Protein AF-A0A382WWP5-F1 (afdb_monomer_lite)

Structure (mmCIF, N/CA/C/O backbone):
data_AF-A0A382WWP5-F1
#
_entry.id   AF-A0A382WWP5-F1
#
loop_
_atom_site.group_PDB
_atom_site.id
_atom_site.type_symbol
_atom_site.label_atom_id
_atom_site.label_alt_id
_atom_site.label_comp_id
_atom_site.label_asym_id
_atom_site.label_entity_id
_atom_site.label_seq_id
_atom_site.pdbx_PDB_ins_code
_atom_site.Cartn_x
_atom_site.Cartn_y
_atom_site.Cartn_z
_atom_site.occupancy
_atom_site.B_iso_or_equiv
_atom_site.auth_seq_id
_atom_site.auth_comp_id
_atom_site.auth_asym_id
_atom_site.auth_atom_id
_atom_site.pdbx_PDB_model_num
ATOM 1 N N . MET A 1 1 ? -13.957 27.763 23.358 1.00 39.28 1 MET A N 1
ATOM 2 C CA . MET A 1 1 ? -13.650 28.057 21.945 1.00 39.28 1 MET A CA 1
ATOM 3 C C . MET A 1 1 ? -12.193 27.669 21.756 1.00 39.28 1 MET A C 1
ATOM 5 O O . MET A 1 1 ? -11.332 28.388 22.238 1.00 39.28 1 MET A O 1
ATOM 9 N N . LEU A 1 2 ? -11.938 26.441 21.296 1.00 45.72 2 LEU A N 1
ATOM 10 C CA . LEU A 1 2 ? -10.580 25.904 21.162 1.00 45.72 2 LEU A CA 1
ATOM 11 C C . LEU A 1 2 ? -9.969 26.423 19.856 1.00 45.72 2 LEU A C 1
ATOM 13 O O . LEU A 1 2 ? -10.671 26.540 18.858 1.00 45.72 2 LEU A O 1
ATOM 17 N N . ASP A 1 3 ? -8.693 26.780 19.931 1.00 49.62 3 ASP A N 1
ATOM 18 C CA . ASP A 1 3 ? -7.895 27.481 18.925 1.00 49.62 3 ASP A CA 1
ATOM 19 C C . ASP A 1 3 ? -7.906 26.779 1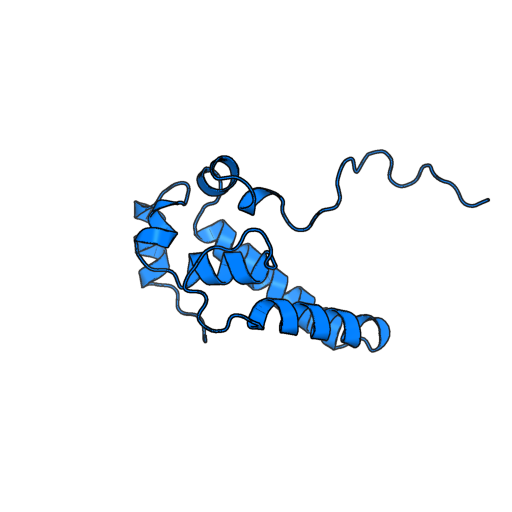7.549 1.00 49.62 3 ASP A C 1
ATOM 21 O O . ASP A 1 3 ? -7.269 25.745 17.347 1.00 49.62 3 ASP A O 1
ATOM 25 N N . ASP A 1 4 ? -8.597 27.386 16.582 1.00 56.72 4 ASP A N 1
ATOM 26 C CA . ASP A 1 4 ? -8.736 26.955 15.176 1.00 56.72 4 ASP A CA 1
ATOM 27 C C . ASP A 1 4 ? -7.485 27.276 14.317 1.00 56.72 4 ASP A C 1
ATOM 29 O O . ASP A 1 4 ? -7.508 27.292 13.090 1.00 56.72 4 ASP A O 1
ATOM 33 N N . LYS A 1 5 ? -6.351 27.580 14.964 1.00 59.97 5 LYS A N 1
ATOM 34 C CA . LYS A 1 5 ? -5.089 27.971 14.305 1.00 59.97 5 LYS A CA 1
ATOM 35 C C . LYS A 1 5 ? -4.069 26.842 14.151 1.00 59.97 5 LYS A C 1
ATOM 37 O O . LYS A 1 5 ? -3.026 27.056 13.541 1.00 59.97 5 LYS A O 1
ATOM 42 N N . SER A 1 6 ? -4.328 25.648 14.681 1.00 58.56 6 SER A N 1
ATOM 43 C CA . SER A 1 6 ? -3.297 24.604 14.816 1.00 58.56 6 SER A CA 1
ATOM 44 C C . SER A 1 6 ? -3.018 23.762 13.558 1.00 58.56 6 SER A C 1
ATOM 46 O O . SER A 1 6 ? -2.099 22.951 13.591 1.00 58.56 6 SER A O 1
ATOM 48 N N . MET A 1 7 ? -3.727 23.965 12.439 1.00 62.12 7 MET A N 1
ATOM 49 C CA . MET A 1 7 ? -3.565 23.142 11.221 1.00 62.12 7 MET A CA 1
ATOM 50 C C . MET A 1 7 ? -3.620 23.921 9.892 1.00 62.12 7 MET A C 1
ATOM 52 O O . MET A 1 7 ? -3.705 23.306 8.836 1.00 62.12 7 MET A O 1
ATOM 56 N N . GLN A 1 8 ? -3.528 25.259 9.898 1.00 62.41 8 GLN A N 1
ATOM 57 C CA . GLN A 1 8 ? -3.634 26.068 8.665 1.00 62.41 8 GLN A CA 1
ATOM 58 C C . GLN A 1 8 ? -2.543 25.788 7.615 1.00 62.41 8 GLN A C 1
ATOM 60 O O . GLN A 1 8 ? -2.737 26.107 6.449 1.00 62.41 8 GLN A O 1
ATOM 65 N N . PHE A 1 9 ? -1.408 25.198 8.006 1.00 67.12 9 PHE A N 1
ATOM 66 C CA . PHE A 1 9 ? -0.337 24.831 7.074 1.00 67.12 9 PHE A CA 1
ATOM 67 C C . PHE A 1 9 ? -0.602 23.515 6.337 1.00 67.12 9 PHE A C 1
ATOM 69 O O . PHE A 1 9 ? 0.012 23.259 5.302 1.00 67.12 9 PHE A O 1
ATOM 76 N N . ILE A 1 10 ? -1.469 22.654 6.880 1.00 59.03 10 ILE A N 1
ATOM 77 C CA . ILE A 1 10 ? -1.809 21.401 6.223 1.00 59.03 10 ILE A CA 1
ATOM 78 C C . ILE A 1 10 ? -2.986 21.674 5.301 1.00 59.03 10 ILE A C 1
ATOM 80 O O . ILE A 1 10 ? -4.143 21.536 5.688 1.00 59.03 10 ILE A O 1
ATOM 84 N N . GLU A 1 11 ? -2.671 22.076 4.071 1.00 61.19 11 GLU A N 1
ATOM 85 C CA . GLU A 1 11 ? -3.680 22.367 3.050 1.00 61.19 11 GLU A CA 1
ATOM 86 C C . GLU A 1 11 ? -4.539 21.128 2.744 1.00 61.19 11 GLU A C 1
ATOM 88 O O . GLU A 1 11 ? -5.728 21.251 2.456 1.00 61.19 11 GLU A O 1
ATOM 93 N N . GLU A 1 12 ? -3.963 19.923 2.855 1.00 56.69 12 GLU A N 1
ATOM 94 C CA . GLU A 1 12 ? -4.622 18.671 2.493 1.00 56.69 12 GLU A CA 1
ATOM 95 C C . GLU A 1 12 ? -4.089 17.458 3.296 1.00 56.69 12 GLU A C 1
ATOM 97 O O . GLU A 1 12 ? -2.975 16.993 3.063 1.00 56.69 12 GLU A O 1
ATOM 102 N N . ILE A 1 13 ? -4.896 16.888 4.209 1.00 56.28 13 ILE A N 1
ATOM 103 C CA . ILE A 1 13 ? -4.661 15.546 4.791 1.00 56.28 13 ILE A CA 1
ATOM 104 C C . ILE A 1 13 ? -5.520 14.544 4.027 1.00 56.28 13 ILE A C 1
ATOM 106 O O . ILE A 1 13 ? -6.701 14.373 4.324 1.00 56.28 13 ILE A O 1
ATOM 110 N N . TYR A 1 14 ? -4.928 13.865 3.050 1.00 55.41 14 TYR A N 1
ATOM 111 C CA . TYR A 1 14 ? -5.548 12.707 2.413 1.00 55.41 14 TYR A CA 1
ATOM 112 C C . TYR A 1 14 ? -4.587 11.527 2.461 1.00 55.41 14 TYR A C 1
ATOM 114 O O . TYR A 1 14 ? -3.370 11.699 2.379 1.00 55.41 14 TYR A O 1
ATOM 122 N N . GLU A 1 15 ? -5.155 10.326 2.537 1.00 56.44 15 GLU A N 1
ATOM 123 C CA . GLU A 1 15 ? -4.486 9.118 2.062 1.00 56.44 15 GLU A CA 1
ATOM 124 C C . GLU A 1 15 ? -3.950 9.411 0.645 1.00 56.44 15 GLU A C 1
ATOM 126 O O . GLU A 1 15 ? -4.649 10.006 -0.182 1.00 56.44 15 GLU A O 1
ATOM 131 N N . ALA A 1 16 ? -2.655 9.163 0.452 1.00 54.62 16 ALA A N 1
ATOM 132 C CA . ALA A 1 16 ? -1.815 9.573 -0.666 1.00 54.62 16 ALA A CA 1
ATOM 133 C C . ALA A 1 16 ? -2.543 9.787 -2.013 1.00 54.62 16 ALA A C 1
ATOM 135 O O . ALA A 1 16 ? -2.698 8.895 -2.845 1.00 54.62 16 ALA A O 1
ATOM 136 N N . ARG A 1 17 ? -2.805 11.060 -2.333 1.00 57.41 17 ARG A N 1
ATOM 137 C CA . ARG A 1 17 ? -3.291 11.532 -3.646 1.00 57.41 17 ARG A CA 1
ATOM 138 C C . ARG A 1 17 ? -2.428 11.125 -4.860 1.00 57.41 17 ARG A C 1
ATOM 140 O O . ARG A 1 17 ? -2.851 11.356 -5.991 1.00 57.41 17 ARG A O 1
ATOM 147 N N . MET A 1 18 ? -1.262 10.499 -4.662 1.00 55.00 18 MET A N 1
ATOM 148 C CA . MET A 1 18 ? -0.353 10.040 -5.725 1.00 55.00 18 MET A CA 1
ATOM 149 C C . MET A 1 18 ? -0.966 8.959 -6.625 1.00 55.00 18 MET A C 1
ATOM 151 O O . MET A 1 18 ? -0.642 8.892 -7.808 1.00 55.00 18 MET A O 1
ATOM 155 N N . THR A 1 19 ? -1.873 8.121 -6.114 1.00 55.16 19 THR A N 1
ATOM 156 C CA . THR A 1 19 ? -2.432 7.011 -6.903 1.00 55.16 19 THR A CA 1
ATOM 157 C C . THR A 1 19 ? -3.624 7.433 -7.772 1.00 55.16 19 THR A C 1
ATOM 159 O O . THR A 1 19 ? -3.919 6.766 -8.764 1.00 55.16 19 THR A O 1
ATOM 162 N N . ARG A 1 20 ? -4.289 8.558 -7.469 1.00 58.59 20 ARG A N 1
ATOM 163 C CA . ARG A 1 20 ? -5.579 8.950 -8.074 1.00 58.59 20 ARG A CA 1
ATOM 164 C C . ARG A 1 20 ? -5.483 9.356 -9.545 1.00 58.59 20 ARG A C 1
ATOM 166 O O . ARG A 1 20 ? -6.399 9.065 -10.308 1.00 58.59 20 ARG A O 1
ATOM 173 N N . ASN A 1 21 ? -4.384 9.980 -9.961 1.00 58.16 21 ASN A N 1
ATOM 174 C CA . ASN A 1 21 ? -4.228 10.513 -11.316 1.00 58.16 21 ASN A CA 1
ATOM 175 C C . ASN A 1 21 ? -3.115 9.759 -12.051 1.00 58.16 21 ASN A C 1
ATOM 177 O O . ASN A 1 21 ? -2.078 9.466 -11.462 1.00 58.16 21 ASN A O 1
ATOM 181 N N . ALA A 1 22 ? -3.288 9.504 -13.352 1.00 59.78 22 ALA A N 1
ATOM 182 C CA . ALA A 1 22 ? -2.267 8.841 -14.174 1.00 59.78 22 ALA A CA 1
ATOM 183 C C . ALA A 1 22 ? -0.894 9.543 -14.096 1.00 59.78 22 ALA A C 1
ATOM 185 O O . ALA A 1 22 ? 0.135 8.882 -14.128 1.00 59.78 22 ALA A O 1
ATOM 186 N N . TYR A 1 23 ? -0.885 10.868 -13.908 1.00 57.59 23 TYR A N 1
ATOM 187 C CA . TYR A 1 23 ? 0.329 11.657 -13.692 1.00 57.59 23 TYR A CA 1
ATOM 188 C C . TYR A 1 23 ? 1.069 11.316 -12.391 1.00 57.59 23 TYR A C 1
ATOM 190 O O . TYR A 1 23 ? 2.284 11.179 -12.421 1.00 57.59 23 TYR A O 1
ATOM 198 N N . GLY A 1 24 ? 0.360 11.106 -11.276 1.00 58.66 24 GLY A N 1
ATOM 199 C CA . GLY A 1 24 ? 0.991 10.736 -10.002 1.00 58.66 24 GLY A CA 1
ATOM 200 C C . GLY A 1 24 ? 1.529 9.300 -9.996 1.00 58.66 24 GLY A C 1
ATOM 201 O O . GLY A 1 24 ? 2.544 9.016 -9.366 1.00 58.66 24 GLY A O 1
ATOM 202 N N . GLN A 1 25 ? 0.914 8.401 -10.774 1.00 62.03 25 GLN A N 1
ATOM 203 C CA . GLN A 1 25 ? 1.411 7.030 -10.959 1.00 62.03 25 GLN A CA 1
ATOM 204 C C . GLN A 1 25 ? 2.771 7.007 -11.676 1.00 62.03 25 GLN A C 1
ATOM 206 O O . GLN A 1 25 ? 3.641 6.220 -11.308 1.00 62.03 25 GLN A O 1
ATOM 211 N N . MET A 1 26 ? 2.986 7.922 -12.631 1.00 61.75 26 MET A N 1
ATOM 212 C CA . MET A 1 26 ? 4.260 8.069 -13.348 1.00 61.75 26 MET A CA 1
ATOM 213 C C . MET A 1 26 ? 5.390 8.651 -12.487 1.00 61.75 26 MET A C 1
ATOM 215 O O . MET A 1 26 ? 6.547 8.600 -12.894 1.00 61.75 26 MET A O 1
ATOM 219 N N . GLU A 1 27 ? 5.094 9.200 -11.309 1.00 73.75 27 GLU A N 1
ATOM 220 C CA . GLU A 1 27 ? 6.117 9.659 -10.363 1.00 73.75 27 GLU A CA 1
ATOM 221 C C . GLU A 1 27 ? 6.502 8.578 -9.347 1.00 73.75 27 GLU A C 1
ATOM 223 O O . GLU A 1 27 ? 7.584 8.643 -8.760 1.00 73.75 27 GLU A O 1
ATOM 228 N N . LEU A 1 28 ? 5.655 7.561 -9.175 1.00 81.44 28 LEU A N 1
ATOM 229 C CA . LEU A 1 28 ? 5.824 6.517 -8.176 1.00 81.44 28 LEU A CA 1
ATOM 230 C C . LEU A 1 28 ? 6.817 5.452 -8.663 1.00 81.44 28 LEU A C 1
ATOM 232 O O . LEU A 1 28 ? 6.634 4.843 -9.723 1.00 81.44 28 LEU A O 1
ATOM 236 N N . SER A 1 29 ? 7.879 5.211 -7.891 1.00 89.31 29 SER A N 1
ATOM 237 C CA . SER A 1 29 ? 8.789 4.091 -8.149 1.00 89.31 29 SER A CA 1
ATOM 238 C C . SER A 1 29 ? 8.245 2.774 -7.577 1.00 89.31 29 SER A C 1
ATOM 240 O O . SER A 1 29 ? 7.309 2.738 -6.777 1.00 89.31 29 SER A O 1
ATOM 242 N N . TYR A 1 30 ? 8.838 1.651 -7.977 1.00 90.94 30 TYR A N 1
ATOM 243 C CA . TYR A 1 30 ? 8.481 0.357 -7.390 1.00 90.94 30 TYR A CA 1
ATOM 244 C C . TYR A 1 30 ? 8.876 0.269 -5.909 1.00 90.94 30 TYR A C 1
ATOM 246 O O . TYR A 1 30 ? 8.089 -0.192 -5.085 1.00 90.94 30 TYR A O 1
ATOM 254 N N . THR A 1 31 ? 10.057 0.779 -5.554 1.00 91.19 31 THR A N 1
ATOM 255 C CA . THR A 1 31 ? 10.532 0.842 -4.164 1.00 91.19 31 THR A CA 1
ATOM 256 C C . THR A 1 31 ? 9.585 1.661 -3.293 1.00 91.19 31 THR A C 1
ATOM 258 O O . THR A 1 31 ? 9.189 1.203 -2.225 1.00 91.19 31 THR A O 1
ATOM 261 N N . ASP A 1 32 ? 9.123 2.804 -3.804 1.00 90.06 32 ASP A N 1
ATOM 262 C CA . ASP A 1 32 ? 8.116 3.645 -3.159 1.00 90.06 32 ASP A CA 1
ATOM 263 C C . ASP A 1 32 ? 6.828 2.880 -2.819 1.00 90.06 32 ASP A C 1
ATOM 265 O O . ASP A 1 32 ? 6.248 3.095 -1.751 1.00 90.06 32 ASP A O 1
ATOM 269 N N . CYS A 1 33 ? 6.377 1.998 -3.721 1.00 91.50 33 CYS A N 1
ATOM 270 C CA . CYS A 1 33 ? 5.209 1.144 -3.499 1.00 91.50 33 CYS A CA 1
ATOM 271 C C . CYS A 1 33 ? 5.475 0.118 -2.394 1.00 91.50 33 CYS A C 1
ATOM 273 O O . CYS A 1 33 ? 4.633 -0.065 -1.517 1.00 91.50 33 CYS A O 1
ATOM 275 N N . CYS A 1 34 ? 6.635 -0.543 -2.421 1.00 92.81 34 CYS A N 1
ATOM 276 C CA . CYS A 1 34 ? 7.014 -1.530 -1.411 1.00 92.81 34 CYS A CA 1
ATOM 277 C C . CYS A 1 34 ? 7.133 -0.909 -0.014 1.00 92.81 34 CYS A C 1
ATOM 279 O O . CYS A 1 34 ? 6.590 -1.455 0.947 1.00 92.81 34 CYS A O 1
ATOM 281 N N . GLU A 1 35 ? 7.808 0.235 0.101 1.00 92.38 35 GLU A N 1
ATOM 282 C CA . GLU A 1 35 ? 8.008 0.942 1.368 1.00 92.38 35 GLU A CA 1
ATOM 283 C C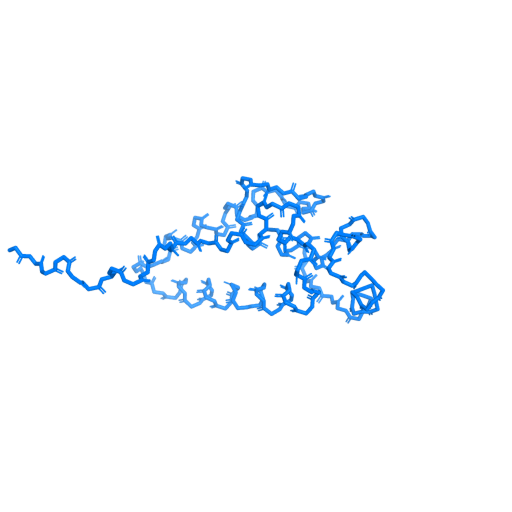 . GLU A 1 35 ? 6.680 1.422 1.955 1.00 92.38 35 GLU A C 1
ATOM 285 O O . GLU A 1 35 ? 6.401 1.183 3.132 1.00 92.38 35 GLU A O 1
ATOM 290 N N . ARG A 1 36 ? 5.818 2.037 1.132 1.00 91.50 36 ARG A N 1
ATOM 291 C CA . ARG A 1 36 ? 4.496 2.500 1.579 1.00 91.50 36 ARG A CA 1
ATOM 292 C C . ARG A 1 36 ? 3.584 1.339 1.957 1.00 91.50 36 ARG A C 1
ATOM 294 O O . ARG A 1 36 ? 2.937 1.420 2.994 1.00 91.50 36 ARG A O 1
ATOM 301 N N . LEU A 1 37 ? 3.581 0.243 1.191 1.00 93.75 37 LEU A N 1
ATOM 302 C CA . LEU A 1 37 ? 2.853 -0.980 1.551 1.00 93.75 37 LEU A CA 1
ATOM 303 C C . LEU A 1 37 ? 3.295 -1.479 2.928 1.00 93.75 37 LEU A C 1
ATOM 305 O O . LEU A 1 37 ? 2.457 -1.702 3.802 1.00 93.75 37 LEU A O 1
ATOM 309 N N . TYR A 1 38 ? 4.605 -1.622 3.131 1.00 94.19 38 TYR A N 1
ATOM 310 C CA . TYR A 1 38 ? 5.161 -2.113 4.387 1.00 94.19 38 TYR A CA 1
ATOM 311 C C . TYR A 1 38 ? 4.786 -1.210 5.569 1.00 94.19 38 TYR A C 1
ATOM 313 O O . TYR A 1 38 ? 4.271 -1.694 6.578 1.00 94.19 38 TYR A O 1
ATOM 321 N N . LEU A 1 39 ? 4.958 0.106 5.423 1.00 94.56 39 LEU A N 1
ATOM 322 C CA . LEU A 1 39 ? 4.585 1.082 6.447 1.00 94.56 39 LEU A CA 1
ATOM 323 C C . LEU A 1 39 ? 3.083 1.058 6.751 1.00 94.56 39 LEU A C 1
ATOM 325 O O . LEU A 1 39 ? 2.705 1.039 7.920 1.00 94.56 39 LEU A O 1
ATOM 329 N N . SER A 1 40 ? 2.220 0.998 5.734 1.00 94.38 40 SER A N 1
ATOM 330 C CA . SER A 1 40 ? 0.769 0.891 5.924 1.00 94.38 40 SER A CA 1
ATOM 331 C C . SER A 1 40 ? 0.385 -0.362 6.714 1.00 94.38 40 SER A C 1
ATOM 333 O O . SER A 1 40 ? -0.465 -0.289 7.602 1.00 94.38 40 SER A O 1
ATOM 335 N N . VAL A 1 41 ? 1.031 -1.503 6.451 1.00 94.81 41 VAL A N 1
ATOM 336 C CA . VAL A 1 41 ? 0.802 -2.740 7.214 1.00 94.81 41 VAL A CA 1
ATOM 337 C C . VAL A 1 41 ? 1.282 -2.599 8.660 1.00 94.81 41 VAL A C 1
ATOM 339 O O . VAL A 1 41 ? 0.555 -2.994 9.571 1.00 94.81 41 VAL A O 1
ATOM 342 N N . LEU A 1 42 ? 2.452 -1.996 8.900 1.00 96.69 42 LEU A N 1
ATOM 343 C CA . LEU A 1 42 ? 2.946 -1.737 10.259 1.00 96.69 42 LEU A CA 1
ATOM 344 C C . LEU A 1 42 ? 2.014 -0.812 11.046 1.00 96.69 42 LEU A C 1
ATOM 346 O O . LEU A 1 42 ? 1.738 -1.074 12.216 1.00 96.69 42 LEU A O 1
ATOM 350 N N . ILE A 1 43 ? 1.491 0.236 10.407 1.00 95.81 43 ILE A N 1
ATOM 351 C CA . ILE A 1 43 ? 0.523 1.151 11.020 1.00 95.81 43 ILE A CA 1
ATOM 352 C C . ILE A 1 43 ? -0.763 0.399 11.367 1.00 95.81 43 ILE A C 1
ATOM 354 O O . ILE A 1 43 ? -1.250 0.516 12.488 1.00 95.81 43 ILE A O 1
ATOM 358 N N . LEU A 1 44 ? -1.297 -0.426 10.460 1.00 96.25 44 LEU A N 1
ATOM 359 C CA . LEU A 1 44 ? -2.478 -1.241 10.761 1.00 96.25 44 LEU A CA 1
ATOM 360 C C . LEU A 1 44 ? -2.225 -2.228 11.902 1.00 96.25 44 LEU A C 1
ATOM 362 O O . LEU A 1 44 ? -3.076 -2.370 12.782 1.00 96.25 44 LEU A O 1
ATOM 366 N N . ALA A 1 45 ? -1.057 -2.872 11.919 1.00 96.81 45 ALA A N 1
ATOM 367 C CA . ALA A 1 45 ? -0.660 -3.772 12.992 1.00 96.81 45 ALA A CA 1
ATOM 368 C C . ALA A 1 45 ? -0.583 -3.031 14.333 1.00 96.81 45 ALA A C 1
ATOM 370 O O . ALA A 1 45 ? -1.143 -3.513 15.318 1.00 96.81 45 ALA A O 1
ATOM 371 N N . LEU A 1 46 ? 0.018 -1.840 14.363 1.00 97.38 46 LEU A N 1
ATOM 372 C CA . LEU A 1 46 ? 0.077 -0.983 15.544 1.00 97.38 46 LEU A CA 1
ATOM 373 C C . LEU A 1 46 ? -1.329 -0.598 16.021 1.00 97.38 46 LEU A C 1
ATOM 375 O O . LEU A 1 46 ? -1.687 -0.859 17.166 1.00 97.38 46 LEU A O 1
ATOM 379 N N . LEU A 1 47 ? -2.161 -0.041 15.137 1.00 97.00 47 LEU A N 1
ATOM 380 C CA . LEU A 1 47 ? -3.519 0.400 15.473 1.00 97.00 47 LEU A CA 1
ATOM 381 C C . LEU A 1 47 ? -4.410 -0.757 15.947 1.00 97.00 47 LEU A C 1
ATOM 383 O O . LEU A 1 47 ? -5.273 -0.556 16.801 1.00 97.00 47 LEU A O 1
ATOM 387 N N . SER A 1 48 ? -4.187 -1.975 15.444 1.00 96.56 48 SER A N 1
ATOM 388 C CA . SER A 1 48 ? -4.941 -3.163 15.860 1.00 96.56 48 SER A CA 1
ATOM 389 C C . SER A 1 48 ? -4.705 -3.573 17.321 1.00 96.56 48 SER A C 1
ATOM 391 O O . SER A 1 48 ? -5.564 -4.243 17.905 1.00 96.56 48 SER A O 1
ATOM 393 N N . GLN A 1 49 ? -3.583 -3.150 17.919 1.00 97.38 49 GLN A N 1
ATOM 394 C CA . GLN A 1 49 ? -3.228 -3.446 19.313 1.00 97.38 49 GLN A CA 1
ATOM 395 C C . GLN A 1 49 ? -3.957 -2.542 20.317 1.00 97.38 49 GLN A C 1
ATOM 397 O O . GLN A 1 49 ? -4.140 -2.933 21.469 1.00 97.38 49 GLN A O 1
ATOM 402 N N . TYR A 1 50 ? -4.427 -1.366 19.894 1.00 96.75 50 TYR A N 1
ATOM 403 C CA . TYR A 1 50 ? -5.107 -0.407 20.767 1.00 96.75 50 TYR A CA 1
ATOM 404 C C . TYR A 1 50 ? -6.625 -0.511 20.610 1.00 96.75 50 TYR A C 1
ATOM 406 O O . TYR A 1 50 ? -7.157 -0.336 19.515 1.00 96.75 50 TYR A O 1
ATOM 414 N N . SER A 1 51 ? -7.350 -0.742 21.710 1.00 94.81 51 SER A N 1
ATOM 415 C CA . SER A 1 51 ? -8.816 -0.906 21.704 1.00 94.81 51 SER A CA 1
ATOM 416 C C . SER A 1 51 ? -9.549 0.257 21.030 1.00 94.81 51 SER A C 1
ATOM 418 O O . SER A 1 51 ? -10.479 0.019 20.260 1.00 94.81 51 SER A O 1
ATOM 420 N N . THR A 1 52 ? -9.080 1.487 21.249 1.00 96.94 52 THR A N 1
ATOM 421 C CA . THR A 1 52 ? -9.618 2.718 20.652 1.00 96.94 52 THR A CA 1
ATOM 422 C C . THR A 1 52 ? -9.582 2.701 19.122 1.00 96.94 52 THR A C 1
ATOM 424 O O . THR A 1 52 ? -10.528 3.146 18.480 1.00 96.94 52 THR A O 1
ATOM 427 N N . TYR A 1 53 ? -8.519 2.155 18.522 1.00 96.19 53 TYR A N 1
ATOM 428 C CA . TYR A 1 53 ? -8.289 2.204 17.070 1.00 96.19 53 TYR A CA 1
ATOM 429 C C . TYR A 1 53 ? -8.533 0.868 16.364 1.00 96.19 53 TYR A C 1
ATOM 431 O O . TYR A 1 53 ? -8.607 0.813 15.135 1.00 96.19 53 TYR A O 1
ATOM 439 N N . LYS A 1 54 ? -8.730 -0.213 17.122 1.00 95.12 54 LYS A N 1
ATOM 440 C CA . LYS A 1 54 ? -8.949 -1.564 16.598 1.00 95.12 54 LYS A CA 1
ATOM 441 C C . LYS A 1 54 ? -10.107 -1.636 15.606 1.00 95.12 54 LYS A C 1
ATOM 443 O O . LYS A 1 54 ? -10.020 -2.365 14.618 1.00 95.12 54 LYS A O 1
ATOM 448 N N . HIS A 1 55 ? -11.191 -0.895 15.849 1.00 95.69 55 HIS A N 1
ATOM 449 C CA . HIS A 1 55 ? -12.329 -0.880 14.930 1.00 95.69 55 HIS A CA 1
ATOM 450 C C . HIS A 1 55 ? -11.976 -0.220 13.592 1.00 95.69 55 HIS A C 1
ATOM 452 O O . HIS A 1 55 ? -12.278 -0.788 12.543 1.00 95.69 55 HIS A O 1
ATOM 458 N N . PHE A 1 56 ? -11.265 0.909 13.635 1.00 95.00 56 PHE A N 1
ATOM 459 C CA . PHE A 1 56 ? -10.775 1.602 12.447 1.00 95.00 56 PHE A CA 1
ATOM 460 C C . PHE A 1 56 ? -9.826 0.714 11.633 1.00 95.00 56 PHE A C 1
ATOM 462 O O . PHE A 1 56 ? -10.076 0.473 10.453 1.00 95.00 56 PHE A O 1
ATOM 469 N N . ALA A 1 57 ? -8.809 0.134 12.280 1.00 96.31 57 ALA A N 1
ATOM 470 C CA . ALA A 1 57 ? -7.856 -0.762 11.625 1.00 96.31 57 ALA A CA 1
ATOM 471 C C . ALA A 1 57 ? -8.559 -1.956 10.956 1.00 96.31 57 ALA A C 1
ATOM 473 O O . ALA A 1 57 ? -8.250 -2.313 9.820 1.00 96.31 57 ALA A O 1
ATOM 474 N N . LYS A 1 58 ? -9.560 -2.541 11.630 1.00 96.19 58 LYS A N 1
ATOM 475 C CA . LYS A 1 58 ? -10.370 -3.632 11.074 1.00 96.19 58 LYS A CA 1
ATOM 476 C C . LYS A 1 58 ? -11.202 -3.186 9.867 1.00 96.19 58 LYS A C 1
ATOM 478 O O . LYS A 1 58 ? -11.283 -3.941 8.901 1.00 96.19 58 LYS A O 1
ATOM 483 N N . SER A 1 59 ? -11.832 -2.010 9.920 1.00 96.06 59 SER A N 1
ATOM 484 C CA . SER A 1 59 ? -12.640 -1.490 8.806 1.00 96.06 59 SER A CA 1
ATOM 485 C C . SER A 1 59 ? -11.775 -1.232 7.578 1.00 96.06 59 SER A C 1
ATOM 487 O O . SER A 1 59 ? -12.054 -1.766 6.508 1.00 96.06 59 SER A O 1
ATOM 4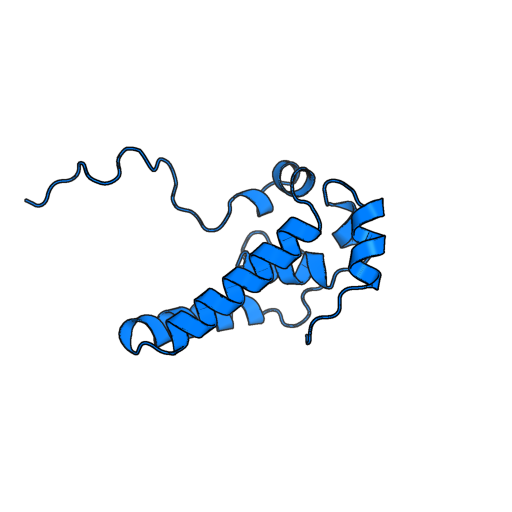89 N N . TYR A 1 60 ? -10.660 -0.526 7.760 1.00 95.06 60 TYR A N 1
ATOM 490 C CA . TYR A 1 60 ? -9.726 -0.216 6.683 1.00 95.06 60 TYR A CA 1
ATOM 491 C C . TYR A 1 60 ? -9.113 -1.482 6.058 1.00 95.06 60 TYR A C 1
ATOM 493 O O . TYR A 1 60 ? -9.023 -1.612 4.835 1.00 95.06 60 TYR A O 1
ATOM 501 N N . ALA A 1 61 ? -8.737 -2.473 6.879 1.00 94.62 61 ALA A N 1
ATOM 502 C CA . ALA A 1 61 ? -8.251 -3.762 6.382 1.00 94.62 61 ALA A CA 1
ATOM 503 C C . ALA A 1 61 ? -9.334 -4.528 5.598 1.00 94.62 61 ALA A C 1
ATOM 505 O O . ALA A 1 61 ? -9.041 -5.165 4.583 1.00 94.62 61 ALA A O 1
ATOM 506 N N . LYS A 1 62 ? -10.600 -4.445 6.029 1.00 95.12 62 LYS A N 1
ATOM 507 C CA . LYS A 1 62 ? -11.735 -5.044 5.314 1.00 95.12 62 LYS A CA 1
ATOM 508 C C . LYS A 1 62 ? -11.964 -4.369 3.961 1.00 95.12 62 LYS A C 1
ATOM 510 O O . LYS A 1 62 ? -12.185 -5.067 2.980 1.00 95.12 62 LYS A O 1
ATOM 515 N N . GLU A 1 63 ? -11.888 -3.044 3.896 1.00 93.00 63 GLU A N 1
ATOM 516 C CA . GLU A 1 63 ? -12.000 -2.289 2.641 1.00 93.00 63 GLU A CA 1
ATOM 517 C C 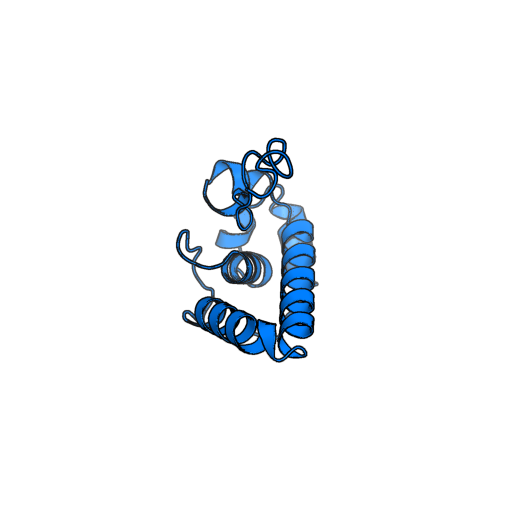. GLU A 1 63 ? -10.851 -2.620 1.686 1.00 93.00 63 GLU A C 1
ATOM 519 O O . GLU A 1 63 ? -11.086 -2.926 0.519 1.00 93.00 63 GLU A O 1
ATOM 524 N N . THR A 1 64 ? -9.623 -2.681 2.206 1.00 93.25 64 THR A N 1
ATOM 525 C CA . THR A 1 64 ? -8.428 -3.073 1.441 1.00 93.25 64 THR A CA 1
ATOM 526 C C . THR A 1 64 ? -8.572 -4.472 0.833 1.00 93.25 64 THR A C 1
ATOM 528 O O . THR A 1 64 ? -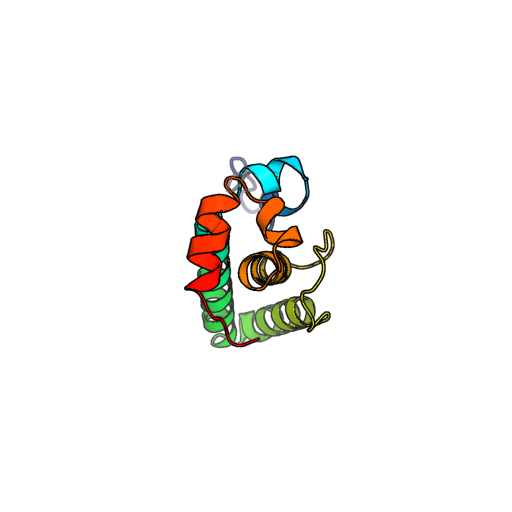8.211 -4.691 -0.319 1.00 93.25 64 THR A O 1
ATOM 531 N N . THR A 1 65 ? -9.119 -5.429 1.586 1.00 92.62 65 THR A N 1
ATOM 532 C CA . THR A 1 65 ? -9.248 -6.836 1.161 1.00 92.62 65 THR A CA 1
ATOM 533 C C . THR A 1 65 ? -10.577 -7.161 0.472 1.00 92.62 65 THR A C 1
ATOM 535 O O . THR A 1 65 ? -10.761 -8.284 -0.003 1.00 92.62 65 THR A O 1
ATOM 538 N N . ALA A 1 66 ? -11.494 -6.193 0.346 1.00 89.62 66 ALA A N 1
ATOM 539 C CA . ALA A 1 66 ? -12.811 -6.383 -0.273 1.00 89.62 66 ALA A CA 1
ATOM 540 C C . ALA A 1 66 ? -12.727 -6.907 -1.720 1.00 89.62 66 ALA A C 1
ATOM 542 O O . ALA A 1 66 ? -13.655 -7.541 -2.225 1.00 89.62 66 ALA A O 1
ATOM 543 N N . HIS A 1 67 ? -11.596 -6.671 -2.386 1.00 84.06 67 HIS A N 1
ATOM 544 C CA . HIS A 1 67 ? -11.296 -7.148 -3.730 1.00 84.06 67 HIS A CA 1
ATOM 545 C C . HIS A 1 67 ? -10.019 -8.002 -3.749 1.00 84.06 67 HIS A C 1
ATOM 547 O O . HIS A 1 67 ? -9.029 -7.638 -4.375 1.00 84.06 67 HIS A O 1
ATOM 553 N N . SER A 1 68 ? -10.073 -9.174 -3.118 1.00 75.75 68 SER A N 1
ATOM 554 C CA . SER A 1 68 ? -8.940 -10.083 -2.845 1.00 75.75 68 SER A CA 1
ATOM 555 C C . SER A 1 68 ? -7.999 -10.427 -4.007 1.00 75.75 68 SER A C 1
ATOM 557 O O . SER A 1 68 ? -6.889 -10.881 -3.775 1.00 75.75 68 SER A O 1
ATOM 559 N N . SER A 1 69 ? -8.409 -10.239 -5.263 1.00 84.56 69 SER A N 1
ATOM 560 C CA . SER A 1 69 ? -7.558 -10.573 -6.411 1.00 84.56 69 SER A CA 1
ATOM 561 C C . SER A 1 69 ? -6.472 -9.538 -6.725 1.00 84.56 69 SER A C 1
ATOM 563 O O . SER A 1 69 ? -5.541 -9.879 -7.445 1.00 84.56 69 SER A O 1
ATOM 565 N N . TYR A 1 70 ? -6.621 -8.279 -6.286 1.00 90.00 70 TYR A N 1
ATOM 566 C CA . TYR A 1 70 ? -5.708 -7.161 -6.594 1.00 90.00 70 TYR A CA 1
ATOM 567 C C . TYR A 1 70 ? -5.298 -7.036 -8.077 1.00 90.00 70 TYR A C 1
ATOM 569 O O . TYR A 1 70 ? -4.258 -6.480 -8.391 1.00 90.00 70 TYR A O 1
ATOM 577 N N . LYS A 1 71 ? -6.112 -7.526 -9.029 1.00 88.31 71 LYS A N 1
ATOM 578 C CA . LYS A 1 71 ? -5.756 -7.587 -10.467 1.00 88.31 71 LYS A CA 1
ATOM 579 C C . LYS A 1 71 ? -5.925 -6.268 -11.218 1.00 88.31 71 LYS A C 1
ATOM 581 O O . LYS A 1 71 ? -5.594 -6.177 -12.398 1.00 88.31 71 LYS A O 1
ATOM 586 N N . ARG A 1 72 ? -6.561 -5.274 -10.599 1.00 89.25 72 ARG A N 1
ATOM 587 C CA . ARG A 1 72 ? -6.924 -4.012 -11.254 1.00 89.25 72 ARG A CA 1
ATOM 588 C C . ARG A 1 72 ? -6.725 -2.853 -10.300 1.00 89.25 72 ARG A C 1
ATOM 590 O O . ARG A 1 72 ? -7.180 -2.931 -9.163 1.00 89.25 72 ARG A O 1
ATOM 597 N N . PHE A 1 73 ? -6.146 -1.778 -10.820 1.00 88.44 73 PHE A N 1
ATOM 598 C CA . PHE A 1 73 ? -6.105 -0.481 -10.160 1.00 88.44 73 PHE A CA 1
ATOM 599 C C . PHE A 1 73 ? -7.525 0.017 -9.852 1.00 88.44 73 PHE A C 1
ATOM 601 O O . PHE A 1 73 ? -8.421 -0.127 -10.694 1.00 88.44 73 PHE A O 1
ATOM 608 N N . ARG A 1 74 ? -7.733 0.616 -8.673 1.00 86.94 74 ARG A N 1
ATOM 609 C CA . ARG A 1 74 ? -9.035 1.150 -8.257 1.00 86.94 74 ARG A CA 1
ATOM 610 C C . ARG A 1 74 ? -8.878 2.518 -7.611 1.00 86.94 74 ARG A C 1
ATOM 612 O O . ARG A 1 74 ? -8.341 2.642 -6.519 1.00 86.94 74 ARG A O 1
ATOM 619 N N . MET A 1 75 ? -9.436 3.531 -8.267 1.00 82.06 75 MET A N 1
ATOM 620 C CA . MET A 1 75 ? -9.432 4.907 -7.762 1.00 82.06 75 MET A CA 1
ATOM 621 C C . MET A 1 75 ? -10.251 5.069 -6.469 1.00 82.06 75 MET A C 1
ATOM 623 O O . MET A 1 75 ? -9.985 5.972 -5.690 1.00 82.06 75 MET A O 1
ATOM 627 N N . ASN A 1 76 ? -11.249 4.210 -6.253 1.00 82.69 76 ASN A N 1
ATOM 628 C CA . ASN A 1 76 ? -12.140 4.231 -5.093 1.00 82.69 76 ASN A CA 1
ATOM 629 C C . ASN A 1 76 ? -11.765 3.207 -4.007 1.00 82.69 76 ASN A C 1
ATOM 631 O O . ASN A 1 76 ? -12.585 2.925 -3.139 1.00 82.69 76 ASN A O 1
ATOM 635 N N . SER A 1 77 ? -10.581 2.602 -4.100 1.00 87.25 77 SER A N 1
ATOM 636 C CA . SER A 1 77 ? -10.063 1.678 -3.089 1.00 87.25 77 SER A CA 1
ATOM 637 C C . SER A 1 77 ? -9.007 2.373 -2.234 1.00 87.25 77 SER A C 1
ATOM 639 O O . SER A 1 77 ? -8.510 3.428 -2.621 1.00 87.25 77 SER A O 1
ATOM 641 N N . THR A 1 78 ? -8.644 1.761 -1.106 1.00 91.00 78 THR A N 1
ATOM 642 C CA . THR A 1 78 ? -7.550 2.238 -0.247 1.00 91.00 78 THR A CA 1
ATOM 643 C C . THR A 1 78 ? -6.223 2.301 -1.005 1.00 91.00 78 THR A C 1
ATOM 645 O O . THR A 1 78 ? -5.989 1.542 -1.959 1.00 91.00 78 THR A O 1
ATOM 648 N N . ASP A 1 79 ? -5.306 3.150 -0.554 1.00 88.88 79 ASP A N 1
ATOM 649 C CA . ASP A 1 79 ? -3.961 3.207 -1.122 1.00 88.88 79 ASP A CA 1
ATOM 650 C C . ASP A 1 79 ? -3.213 1.901 -0.895 1.00 88.88 79 ASP A C 1
ATOM 652 O O . ASP A 1 79 ? -2.508 1.434 -1.788 1.00 88.88 79 ASP A O 1
ATOM 656 N N . LEU A 1 80 ? -3.438 1.246 0.250 1.00 92.19 80 LEU A N 1
ATOM 657 C CA . LEU A 1 80 ? -2.857 -0.067 0.523 1.00 92.19 80 LEU A CA 1
ATOM 658 C C . LEU A 1 80 ? -3.266 -1.101 -0.541 1.00 92.19 80 LEU A C 1
ATOM 660 O O . LEU A 1 80 ? -2.412 -1.850 -1.012 1.00 92.19 80 LEU A O 1
ATOM 664 N N . TYR A 1 81 ? -4.527 -1.109 -0.987 1.00 93.38 81 TYR A N 1
ATOM 665 C CA . TYR A 1 81 ? -4.958 -1.971 -2.094 1.00 93.38 81 TYR A CA 1
ATOM 666 C C . TYR A 1 81 ? -4.189 -1.651 -3.381 1.00 93.38 81 TYR A C 1
ATOM 668 O O . TYR A 1 81 ? -3.738 -2.558 -4.084 1.00 93.38 81 TYR A O 1
ATOM 676 N N . ASN A 1 82 ? -4.027 -0.364 -3.696 1.00 91.38 82 ASN A N 1
ATOM 677 C CA . ASN A 1 82 ? -3.340 0.062 -4.912 1.00 91.38 82 ASN A CA 1
ATOM 678 C C . ASN A 1 82 ? -1.835 -0.248 -4.860 1.00 91.38 82 ASN A C 1
ATOM 680 O O . ASN A 1 82 ? -1.275 -0.670 -5.873 1.00 91.38 82 ASN A O 1
ATOM 684 N N . PHE A 1 83 ? -1.187 -0.139 -3.697 1.00 92.44 83 PHE A N 1
ATOM 685 C CA . PHE A 1 83 ? 0.197 -0.580 -3.529 1.00 92.44 83 PHE A CA 1
ATOM 686 C C . PHE A 1 83 ? 0.329 -2.095 -3.693 1.00 92.44 83 PHE A C 1
ATOM 688 O O . PHE A 1 83 ? 1.241 -2.539 -4.387 1.00 92.44 83 PHE A O 1
ATOM 695 N N . ILE A 1 84 ? -0.603 -2.894 -3.156 1.00 93.25 84 ILE A N 1
ATOM 696 C CA . ILE A 1 84 ? -0.621 -4.349 -3.391 1.00 93.25 84 ILE A CA 1
ATOM 697 C C . ILE A 1 84 ? -0.776 -4.647 -4.890 1.00 93.25 84 ILE A C 1
ATOM 699 O O . ILE A 1 84 ? -0.038 -5.481 -5.416 1.00 93.25 84 ILE A O 1
ATOM 703 N N . TYR A 1 85 ? -1.660 -3.934 -5.599 1.00 92.62 85 TYR A N 1
ATOM 704 C CA . TYR A 1 85 ? -1.810 -4.049 -7.057 1.00 92.62 85 TYR A CA 1
ATOM 705 C C . TYR A 1 85 ? -0.495 -3.781 -7.806 1.00 92.62 85 TYR A C 1
ATOM 707 O O . TYR A 1 85 ? -0.176 -4.514 -8.738 1.00 92.62 85 TYR A O 1
ATOM 715 N N . PHE A 1 86 ? 0.290 -2.772 -7.415 1.00 92.00 86 PHE A N 1
ATOM 716 C CA . PHE A 1 86 ? 1.573 -2.485 -8.069 1.00 92.00 86 PHE A CA 1
ATOM 717 C C . PHE A 1 86 ? 2.677 -3.485 -7.705 1.00 92.00 86 PHE A C 1
ATOM 719 O O . PHE A 1 86 ? 3.440 -3.884 -8.580 1.00 92.00 86 PHE A O 1
ATOM 726 N N . VAL A 1 87 ? 2.748 -3.923 -6.444 1.00 93.00 87 VAL A N 1
ATOM 727 C CA . VAL A 1 87 ? 3.785 -4.855 -5.963 1.00 93.00 87 VAL A CA 1
ATOM 728 C C . VAL A 1 87 ? 3.566 -6.276 -6.494 1.00 93.00 87 VAL A C 1
ATOM 730 O O . VAL A 1 87 ? 4.519 -6.948 -6.879 1.00 93.00 87 VAL A O 1
ATOM 733 N N . THR A 1 88 ? 2.315 -6.741 -6.558 1.00 91.69 88 THR A N 1
ATOM 734 C CA . THR A 1 88 ? 1.968 -8.095 -7.050 1.00 91.69 88 THR A CA 1
ATOM 735 C C . THR A 1 88 ? 1.630 -8.140 -8.535 1.00 91.69 88 THR A C 1
ATOM 737 O O . THR A 1 88 ? 1.545 -9.222 -9.126 1.00 91.69 88 THR A O 1
ATOM 740 N N . GLY A 1 89 ? 1.438 -6.969 -9.138 1.00 88.94 89 GLY A N 1
ATOM 741 C CA . GLY A 1 89 ? 0.944 -6.813 -10.491 1.00 88.94 89 GLY A CA 1
ATOM 742 C C . GLY A 1 89 ? 1.817 -7.459 -11.561 1.00 88.94 89 GLY A C 1
ATOM 743 O O . GLY A 1 89 ? 2.992 -7.794 -11.371 1.00 88.94 89 GLY A O 1
ATOM 744 N N . ASP A 1 90 ? 1.191 -7.647 -12.716 1.00 89.00 90 ASP A N 1
ATOM 745 C CA . ASP A 1 90 ? 1.850 -8.069 -13.941 1.00 89.00 90 ASP A CA 1
ATOM 746 C C . ASP A 1 90 ? 2.516 -6.873 -14.643 1.00 89.00 90 ASP A C 1
ATOM 748 O O . ASP A 1 90 ? 2.498 -5.733 -14.173 1.00 89.00 90 ASP A O 1
ATOM 752 N N . GLU A 1 91 ? 3.095 -7.126 -15.812 1.00 89.50 91 GLU A N 1
ATOM 753 C CA . GLU A 1 91 ? 3.772 -6.109 -16.617 1.00 89.50 91 GLU A CA 1
ATOM 754 C C . GLU A 1 91 ? 2.879 -4.884 -16.902 1.00 89.50 91 GLU A C 1
ATOM 756 O O . GLU A 1 91 ? 3.360 -3.754 -16.934 1.00 89.50 91 GLU A O 1
ATOM 761 N N . LYS A 1 92 ? 1.553 -5.065 -17.017 1.00 90.19 92 LYS A N 1
ATOM 762 C CA . LYS A 1 92 ? 0.611 -3.954 -17.234 1.00 90.19 92 LYS A CA 1
ATOM 763 C C . LYS A 1 92 ? 0.509 -3.024 -16.030 1.00 90.19 92 LYS A C 1
ATOM 765 O O . LYS A 1 92 ? 0.223 -1.840 -16.210 1.00 90.19 92 LYS A O 1
ATOM 770 N N . ALA A 1 93 ? 0.675 -3.541 -14.816 1.00 89.81 93 ALA A N 1
ATOM 771 C CA . ALA A 1 93 ? 0.737 -2.720 -13.615 1.00 89.81 93 ALA A CA 1
ATOM 772 C C . ALA A 1 93 ? 2.079 -1.991 -13.519 1.00 89.81 93 ALA A C 1
ATOM 774 O O . ALA A 1 93 ? 2.094 -0.782 -13.299 1.00 89.81 93 ALA A O 1
ATOM 775 N N . ILE A 1 94 ? 3.178 -2.708 -13.761 1.00 90.81 94 ILE A N 1
ATOM 776 C CA . ILE A 1 94 ? 4.543 -2.175 -13.677 1.00 90.81 94 ILE A CA 1
ATOM 777 C C . ILE A 1 94 ? 4.804 -1.082 -14.720 1.00 90.81 94 ILE A C 1
ATOM 779 O O . ILE A 1 94 ? 5.421 -0.068 -14.404 1.00 90.81 94 ILE A O 1
ATOM 783 N N . ASN A 1 95 ? 4.252 -1.218 -15.927 1.00 90.56 95 ASN A N 1
ATOM 784 C CA . ASN A 1 95 ? 4.370 -0.222 -16.997 1.00 90.56 95 ASN A CA 1
ATOM 785 C C . ASN A 1 95 ? 3.709 1.131 -16.687 1.00 90.56 95 ASN A C 1
ATOM 787 O O . ASN A 1 95 ? 3.876 2.074 -17.456 1.00 90.56 95 ASN A O 1
ATOM 791 N N . LYS A 1 96 ? 2.955 1.241 -15.586 1.00 87.12 96 LYS A N 1
ATOM 792 C CA . LYS A 1 96 ? 2.366 2.508 -15.124 1.00 87.12 96 LYS A CA 1
ATOM 793 C C . LYS A 1 96 ? 3.270 3.283 -14.161 1.00 87.12 96 LYS A C 1
ATOM 795 O O . LYS A 1 96 ? 2.939 4.418 -13.838 1.00 87.12 96 LYS A O 1
ATOM 800 N N . LEU A 1 97 ? 4.350 2.666 -13.678 1.00 87.81 97 LEU A N 1
ATOM 801 C CA . LEU A 1 97 ? 5.294 3.271 -12.740 1.00 87.81 97 LEU A CA 1
ATOM 802 C C . LEU A 1 97 ? 6.353 4.102 -13.473 1.00 87.81 97 LEU A C 1
ATOM 804 O O . LEU A 1 97 ? 6.560 3.952 -14.677 1.00 87.81 97 LEU A O 1
ATOM 808 N N . LYS A 1 98 ? 7.067 4.937 -12.714 1.00 87.19 98 LYS A N 1
ATOM 809 C CA . LYS A 1 98 ? 8.094 5.862 -13.219 1.00 87.19 98 LYS A CA 1
ATOM 810 C C . LYS A 1 98 ? 9.183 5.208 -14.074 1.00 87.19 98 LYS A C 1
ATOM 812 O O . LYS A 1 98 ? 9.570 5.752 -15.104 1.00 87.19 98 LYS A O 1
ATOM 817 N N . ASP A 1 99 ? 9.699 4.062 -13.633 1.00 88.31 99 ASP A N 1
ATOM 818 C CA . ASP A 1 99 ? 10.730 3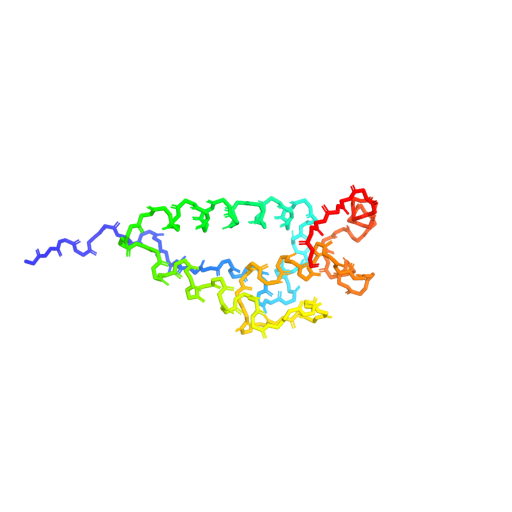.295 -14.341 1.00 88.31 99 ASP A CA 1
ATOM 819 C C . ASP A 1 99 ? 10.347 1.808 -14.391 1.00 88.31 99 ASP A C 1
ATOM 821 O O . ASP A 1 99 ? 10.694 1.034 -13.493 1.00 88.31 99 ASP A O 1
ATOM 825 N N . PRO A 1 100 ? 9.628 1.387 -15.446 1.00 90.19 100 PRO A N 1
ATOM 826 C CA . PRO A 1 100 ? 9.151 0.015 -15.571 1.00 90.19 100 PRO A CA 1
ATOM 827 C C . PRO A 1 100 ? 10.271 -1.029 -15.628 1.00 90.19 100 PRO A C 1
ATOM 829 O O . PRO A 1 100 ? 10.084 -2.158 -15.174 1.00 90.19 100 PRO A O 1
ATOM 832 N N . LYS A 1 101 ? 11.451 -0.680 -16.163 1.00 90.44 101 LYS A N 1
ATOM 833 C CA . LYS A 1 101 ? 12.554 -1.639 -16.327 1.00 90.44 101 LYS A CA 1
ATOM 834 C C . LYS A 1 101 ? 13.156 -2.014 -14.981 1.00 90.44 101 LYS A C 1
ATOM 836 O O . LYS A 1 101 ? 13.274 -3.203 -14.678 1.00 90.44 101 LYS A O 1
ATOM 841 N N . SER A 1 102 ? 13.518 -1.022 -14.166 1.00 89.81 102 SER A N 1
ATOM 842 C CA . SER A 1 102 ? 14.030 -1.291 -12.816 1.00 89.81 102 SER A CA 1
ATOM 843 C C . SER A 1 102 ? 12.954 -1.914 -11.928 1.00 89.81 102 SER A C 1
ATOM 845 O O . SER A 1 102 ? 13.241 -2.865 -11.197 1.00 89.81 102 SER A O 1
ATOM 847 N N . ALA A 1 103 ? 11.704 -1.465 -12.065 1.00 91.12 103 ALA A N 1
ATOM 848 C CA . ALA A 1 103 ? 10.563 -2.026 -11.357 1.00 91.12 103 ALA A CA 1
ATOM 849 C C . ALA A 1 103 ? 10.369 -3.523 -11.643 1.00 91.12 103 ALA A C 1
ATOM 851 O O . ALA A 1 103 ? 10.207 -4.296 -10.706 1.00 91.12 103 ALA A O 1
ATOM 852 N N . MET A 1 104 ? 10.462 -3.963 -12.903 1.00 91.06 104 MET A N 1
ATOM 853 C CA . MET A 1 104 ? 10.308 -5.380 -13.261 1.00 91.06 104 MET A CA 1
ATOM 854 C C . MET A 1 104 ? 11.421 -6.258 -12.665 1.00 91.06 104 MET A C 1
ATOM 856 O O . MET A 1 104 ? 11.166 -7.375 -12.208 1.00 91.06 104 MET A O 1
ATOM 860 N N . ILE A 1 105 ? 12.658 -5.747 -12.622 1.00 91.00 105 ILE A N 1
ATOM 861 C CA . ILE A 1 105 ? 13.797 -6.445 -12.001 1.00 91.00 105 ILE A CA 1
ATOM 862 C C . ILE A 1 105 ? 13.558 -6.623 -10.500 1.00 91.00 105 ILE A C 1
ATOM 864 O O . ILE A 1 105 ? 13.765 -7.717 -9.971 1.00 91.00 105 ILE A O 1
ATOM 868 N N . LEU A 1 106 ? 13.123 -5.560 -9.818 1.00 91.06 106 LEU A N 1
ATOM 869 C CA . LEU A 1 106 ? 12.825 -5.598 -8.386 1.00 91.06 106 LEU A CA 1
ATOM 870 C C . LEU A 1 106 ? 11.622 -6.493 -8.093 1.00 91.06 106 LEU A C 1
ATOM 872 O O . LEU A 1 106 ? 11.703 -7.338 -7.207 1.00 91.06 106 LEU A O 1
ATOM 876 N N . ARG A 1 107 ? 10.562 -6.403 -8.899 1.00 90.56 107 ARG A N 1
ATOM 877 C CA . ARG A 1 107 ? 9.367 -7.245 -8.798 1.00 90.56 107 ARG A CA 1
ATOM 878 C C . ARG A 1 107 ? 9.694 -8.728 -8.844 1.00 90.56 107 ARG A C 1
ATOM 880 O O . ARG A 1 107 ? 9.166 -9.483 -8.042 1.00 90.56 107 ARG A O 1
ATOM 887 N N . ASN A 1 108 ? 10.601 -9.159 -9.720 1.00 88.44 108 ASN A N 1
ATOM 888 C CA . ASN A 1 108 ? 11.018 -10.566 -9.781 1.00 88.44 108 ASN A CA 1
ATOM 889 C C . ASN A 1 108 ? 11.803 -11.037 -8.544 1.00 88.44 108 ASN A C 1
ATOM 891 O O . ASN A 1 108 ? 11.945 -12.240 -8.336 1.00 88.44 108 ASN A O 1
ATOM 895 N N . ARG A 1 109 ? 12.326 -10.109 -7.736 1.00 89.31 109 ARG A N 1
ATOM 896 C CA . ARG A 1 109 ? 13.039 -10.391 -6.480 1.00 89.31 109 ARG A CA 1
ATOM 897 C C . ARG A 1 109 ? 12.145 -10.249 -5.248 1.00 89.31 109 ARG A C 1
ATOM 899 O O . ARG A 1 109 ? 12.514 -10.728 -4.180 1.00 89.31 109 ARG A O 1
ATOM 906 N N . THR A 1 110 ? 11.006 -9.575 -5.372 1.00 87.62 110 THR A N 1
ATOM 907 C CA . THR A 1 110 ? 10.058 -9.350 -4.282 1.00 87.62 110 THR A CA 1
ATOM 908 C C . THR A 1 110 ? 8.970 -10.418 -4.299 1.00 87.62 110 THR A C 1
ATOM 910 O O . THR A 1 110 ? 8.441 -10.772 -5.347 1.00 87.62 110 THR A O 1
ATOM 913 N N . SER A 1 111 ? 8.595 -10.906 -3.122 1.00 83.44 111 SER A N 1
ATOM 914 C CA . SER A 1 111 ? 7.426 -11.761 -2.941 1.00 83.44 111 SER A CA 1
ATOM 915 C C . SER A 1 111 ? 6.682 -11.308 -1.696 1.00 83.44 111 SER A C 1
ATOM 917 O O . SER A 1 111 ? 7.310 -11.029 -0.673 1.00 83.44 111 SER A O 1
ATOM 919 N N . ILE A 1 112 ? 5.358 -11.216 -1.789 1.00 82.19 112 ILE A N 1
ATOM 920 C CA . ILE A 1 112 ? 4.488 -10.963 -0.642 1.00 82.19 112 ILE A CA 1
ATOM 921 C C . ILE A 1 112 ? 3.425 -12.065 -0.561 1.00 82.19 112 ILE A C 1
ATOM 923 O O . ILE A 1 112 ? 2.937 -12.516 -1.602 1.00 82.19 112 ILE A O 1
ATOM 927 N N . PRO A 1 113 ? 3.050 -12.519 0.646 1.00 79.12 113 PRO A N 1
ATOM 928 C CA . PRO A 1 113 ? 1.934 -13.441 0.801 1.00 79.12 113 PRO A CA 1
ATOM 929 C C . PRO A 1 113 ? 0.643 -12.710 0.410 1.00 79.12 113 PRO A C 1
ATOM 931 O O . PRO A 1 113 ? 0.316 -11.682 1.004 1.00 79.12 113 PRO A O 1
ATOM 934 N N . THR A 1 114 ? -0.054 -13.210 -0.613 1.00 65.12 114 THR A N 1
ATOM 935 C CA . THR A 1 114 ? -1.318 -12.641 -1.119 1.00 65.12 114 THR A CA 1
ATOM 936 C C . THR A 1 114 ? -2.410 -13.693 -1.163 1.00 65.12 114 THR A C 1
ATOM 938 O O . THR A 1 114 ? -2.073 -14.864 -1.450 1.00 65.12 114 THR A O 1
#

Sequence (114 aa):
MLDDKSMQFIEEIYEARMTRNAYGQMELSYTDCCERLYLSVLILALLSQYSTYKHFAKSYAKETTAHSSYKRFRMNSTDLYNFIYFVTGDEKAINKLKDPKSAMILRNRTSIPT

Secondary structure (DSSP, 8-state):
---TTTTTT-S---S-TTTTSHHHHTT--HHHHHHHHHHHHHHHHHHHHSHHHHHHHHHHHHHHHTTTT--S--TTS-HHHHHHHHHH--HHHHTTSS-HHHHHHHHTT-----

pLDDT: mean 82.97, std 15.06, range [39.28, 97.38]

Radius of gyration: 16.04 Å; chains: 1; bounding box: 28×42×39 Å

Organism: NCBI:txid408172

Foldseek 3Di:
DDDPPPCPVCPDDDQDPLQQDLVSQLAADLVNLVVVLVVLVVVLVVLCVDPVRVVVSVVLVCQLCVPVVLADRDNPGHSNSLSCVLLQYDLVSLVSYNDSVVNVVVSVVDDDDD